Protein AF-A0A834IEB8-F1 (afdb_monomer_lite)

pLDDT: mean 92.0, std 9.27, range [54.16, 98.69]

Radius of gyration: 32.92 Å; chains: 1; bounding box: 78×62×59 Å

Organism: Rhynchophorus ferrugineus (NCBI:txid354439)

Secondary structure (DSSP, 8-state):
--SHHHHHHHHHHHHHHHHHHHHHSPPPPPPPP----SSSS--------EEE-----HHHHHHHHHHHHSPPPPPPPPTT-TTTTSS-HHHHHHHHHHHHHT--HHHHHHHHTTS-EEE----

Sequence (123 aa):
MGLACKLIFPLILVGVGYVYFILTKLPPVPTIPETYWGPGQPKPDDTTIRPFKIDIPDEVINRLKDRLANTLPFQTPLEDAKQHYGINANLLSSIVTYWRTKYDWKKRQTFLNQYPQFKTQIQ

Structure (mmCIF, N/CA/C/O backbone):
data_AF-A0A834IEB8-F1
#
_entry.id   AF-A0A834IEB8-F1
#
loop_
_atom_site.group_PDB
_atom_site.id
_atom_site.type_symbol
_atom_site.label_atom_id
_atom_site.label_alt_id
_atom_site.label_comp_id
_atom_site.label_asym_id
_atom_site.label_entity_id
_atom_site.label_seq_id
_atom_site.pdbx_PDB_ins_code
_atom_site.Cartn_x
_atom_site.Cartn_y
_atom_site.Cartn_z
_atom_site.occupancy
_atom_site.B_iso_or_equiv
_atom_site.auth_seq_id
_atom_site.auth_comp_id
_atom_site.auth_asym_id
_atom_site.auth_atom_id
_atom_site.pdbx_PDB_model_num
ATOM 1 N N . MET A 1 1 ? 63.325 47.186 -27.809 1.00 54.16 1 MET A N 1
ATOM 2 C CA . MET A 1 1 ? 62.195 46.935 -26.882 1.00 54.16 1 MET A CA 1
ATOM 3 C C . MET A 1 1 ? 60.882 46.671 -27.648 1.00 54.16 1 MET A C 1
ATOM 5 O O . MET A 1 1 ? 59.882 47.308 -27.364 1.00 54.16 1 MET A O 1
ATOM 9 N N . GLY A 1 2 ? 60.861 45.780 -28.659 1.00 58.53 2 GLY A N 1
ATOM 10 C CA . GLY A 1 2 ? 59.725 45.732 -29.609 1.00 58.53 2 GLY A CA 1
ATOM 11 C C . GLY A 1 2 ? 59.376 44.384 -30.251 1.00 58.53 2 GLY A C 1
ATOM 12 O O . GLY A 1 2 ? 58.390 44.324 -30.978 1.00 58.53 2 GLY A O 1
ATOM 13 N N . LEU A 1 3 ? 60.135 43.312 -29.988 1.00 58.97 3 LEU A N 1
ATOM 14 C CA . LEU A 1 3 ? 59.877 41.984 -30.570 1.00 58.97 3 LEU A CA 1
ATOM 15 C C . LEU A 1 3 ? 59.264 41.009 -29.549 1.00 58.97 3 LEU A C 1
ATOM 17 O O . LEU A 1 3 ? 58.276 40.352 -29.850 1.00 58.97 3 LEU A O 1
ATOM 21 N N . ALA A 1 4 ? 59.765 41.002 -28.307 1.00 57.91 4 ALA A N 1
ATOM 22 C CA . ALA A 1 4 ? 59.234 40.158 -27.231 1.00 57.91 4 ALA A CA 1
ATOM 23 C C . ALA A 1 4 ? 57.764 40.483 -26.889 1.00 57.91 4 ALA A C 1
ATOM 25 O O . ALA A 1 4 ? 56.940 39.583 -26.783 1.00 57.91 4 ALA A O 1
ATOM 26 N N . CYS A 1 5 ? 57.393 41.768 -26.823 1.00 56.47 5 CYS A N 1
ATOM 27 C CA . CYS A 1 5 ? 56.016 42.189 -26.523 1.00 56.47 5 CYS A CA 1
ATOM 28 C C . CYS A 1 5 ? 55.014 41.803 -27.635 1.00 56.47 5 CYS A C 1
ATOM 30 O O . CYS A 1 5 ? 53.862 41.484 -27.350 1.00 56.47 5 CYS A O 1
ATOM 32 N N . LYS A 1 6 ? 55.467 41.758 -28.901 1.00 59.28 6 LYS A N 1
ATOM 33 C CA . LYS A 1 6 ? 54.644 41.354 -30.058 1.00 59.28 6 LYS A CA 1
ATOM 34 C C . LYS A 1 6 ? 54.370 39.847 -30.109 1.00 59.28 6 LYS A C 1
ATOM 36 O O . LYS A 1 6 ? 53.405 39.447 -30.747 1.00 59.28 6 LYS A O 1
ATOM 41 N N . LEU A 1 7 ? 55.186 39.027 -29.441 1.00 66.75 7 LEU A N 1
ATOM 42 C CA . LEU A 1 7 ? 55.023 37.568 -29.381 1.00 66.75 7 LEU A CA 1
ATOM 43 C C . LEU A 1 7 ? 54.281 37.103 -28.118 1.00 66.75 7 LEU A C 1
ATOM 45 O O . LEU A 1 7 ? 53.572 36.103 -28.160 1.00 66.75 7 LEU A O 1
ATOM 49 N N . ILE A 1 8 ? 54.378 37.849 -27.015 1.00 75.81 8 ILE A N 1
ATOM 50 C CA . ILE A 1 8 ? 53.699 37.517 -25.751 1.00 75.81 8 ILE A CA 1
ATOM 51 C C . ILE A 1 8 ? 52.180 37.717 -25.854 1.00 75.81 8 ILE A C 1
ATOM 53 O O . ILE A 1 8 ? 51.414 36.868 -25.410 1.00 75.81 8 ILE A O 1
ATOM 57 N N . PHE A 1 9 ? 51.727 38.807 -26.478 1.00 80.44 9 PHE A N 1
ATOM 58 C CA . PHE A 1 9 ? 50.299 39.110 -26.612 1.00 80.44 9 PHE A CA 1
ATOM 59 C C . PHE A 1 9 ? 49.485 38.042 -27.381 1.00 80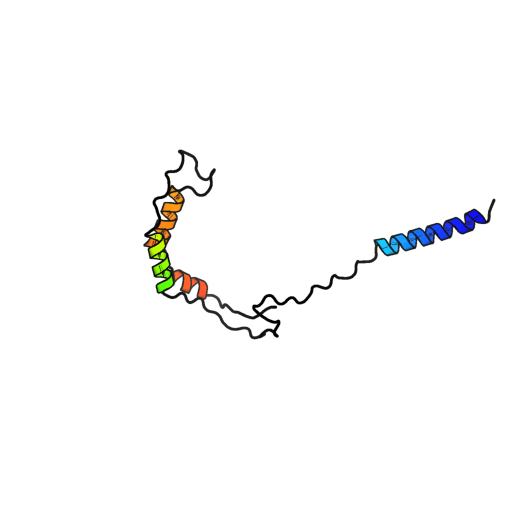.44 9 PHE A C 1
ATOM 61 O O . PHE A 1 9 ? 48.457 37.606 -26.860 1.00 80.44 9 PHE A O 1
ATOM 68 N N . PRO A 1 10 ? 49.913 37.548 -28.564 1.00 83.12 10 PRO A N 1
ATOM 69 C CA . PRO A 1 10 ? 49.191 36.477 -29.252 1.00 83.12 10 PRO A CA 1
ATOM 70 C C . PRO A 1 10 ? 49.228 35.152 -28.479 1.00 83.12 10 PRO A C 1
ATOM 72 O O . PRO A 1 10 ? 48.239 34.429 -28.491 1.00 83.12 10 PRO A O 1
ATOM 75 N N . LEU A 1 11 ? 50.310 34.851 -27.750 1.00 85.56 11 LEU A N 1
ATOM 76 C CA . LEU A 1 11 ? 50.382 33.671 -26.878 1.00 85.56 11 LEU A CA 1
ATOM 77 C C . LEU A 1 11 ? 49.369 33.738 -25.731 1.00 85.56 11 LEU A C 1
ATOM 79 O O . LEU A 1 11 ? 48.703 32.745 -25.448 1.00 85.56 11 LEU A O 1
ATOM 83 N N . ILE A 1 12 ? 49.211 34.911 -25.111 1.00 87.81 12 ILE A N 1
ATOM 84 C CA . ILE A 1 12 ? 48.189 35.133 -24.082 1.00 87.81 12 ILE A CA 1
ATOM 85 C C . ILE A 1 12 ? 46.792 34.986 -24.687 1.00 87.81 12 ILE A C 1
ATOM 87 O O . ILE A 1 12 ? 45.964 34.301 -24.100 1.00 87.81 12 ILE A O 1
ATOM 91 N N . LEU A 1 13 ? 46.526 35.557 -25.865 1.00 90.69 13 LEU A N 1
ATOM 92 C CA . LEU A 1 13 ? 45.223 35.416 -26.527 1.00 90.69 13 LEU A CA 1
ATOM 93 C C . LEU A 1 13 ? 44.899 33.963 -26.891 1.00 90.69 13 LEU A C 1
ATOM 95 O O . LEU A 1 13 ? 43.771 33.526 -26.679 1.00 90.69 13 LEU A O 1
ATOM 99 N N . VAL A 1 14 ? 45.875 33.198 -27.384 1.00 93.50 14 VAL A N 1
ATOM 100 C CA . VAL A 1 14 ? 45.708 31.762 -27.655 1.00 93.50 14 VAL A CA 1
ATOM 101 C C . VAL A 1 14 ? 45.475 30.994 -26.355 1.00 93.50 14 VAL A C 1
ATOM 103 O O . VAL A 1 14 ? 44.577 30.160 -26.303 1.00 93.50 14 VAL A O 1
ATOM 106 N N . GLY A 1 15 ? 46.220 31.303 -25.292 1.00 94.00 15 GLY A N 1
ATOM 107 C CA . GLY A 1 15 ? 46.032 30.698 -23.973 1.00 94.00 15 GLY A CA 1
ATOM 108 C C . GLY A 1 15 ? 44.651 30.993 -23.383 1.00 94.00 15 GLY A C 1
ATOM 109 O O . GLY A 1 15 ? 43.959 30.074 -22.958 1.00 94.00 15 GLY A O 1
ATOM 110 N N . VAL A 1 16 ? 44.208 32.252 -23.422 1.00 94.19 16 VAL A N 1
ATOM 111 C CA . VAL A 1 16 ? 42.873 32.680 -22.975 1.00 94.19 16 VAL A CA 1
ATOM 112 C C . VAL A 1 16 ? 41.785 32.031 -23.826 1.00 94.19 16 VAL A C 1
ATOM 114 O O . VAL A 1 16 ? 40.818 31.521 -23.272 1.00 94.19 16 VAL A O 1
ATOM 117 N N . GLY A 1 17 ? 41.952 31.982 -25.150 1.00 94.62 17 GLY A N 1
ATOM 118 C CA . GLY A 1 17 ? 41.024 31.306 -26.058 1.00 94.62 17 GLY A CA 1
ATOM 119 C C . GLY A 1 17 ? 40.943 29.799 -25.805 1.00 94.62 17 GLY A C 1
ATOM 120 O O . GLY A 1 17 ? 39.854 29.232 -25.802 1.00 94.62 17 GLY A O 1
ATOM 121 N N . TYR A 1 18 ? 42.073 29.153 -25.515 1.00 94.38 18 TYR A N 1
ATOM 122 C CA . TYR A 1 18 ? 42.139 27.734 -25.170 1.00 94.38 18 TYR A CA 1
ATOM 123 C C . TYR A 1 18 ? 41.490 27.436 -23.811 1.00 94.38 18 TYR A C 1
ATOM 125 O O . TYR A 1 18 ? 40.721 26.483 -23.691 1.00 94.38 18 TYR A O 1
ATOM 133 N N . VAL A 1 19 ? 41.731 28.277 -22.801 1.00 93.00 19 VAL A N 1
ATOM 134 C CA . VAL A 1 19 ? 41.076 28.174 -21.488 1.00 93.00 19 VAL A CA 1
ATOM 135 C C . VAL A 1 19 ? 39.574 28.419 -21.618 1.00 93.00 19 VAL A C 1
ATOM 137 O O . VAL A 1 19 ? 38.791 27.633 -21.092 1.00 93.00 19 VAL A O 1
ATOM 140 N N . TYR A 1 20 ? 39.155 29.441 -22.369 1.00 93.69 20 TYR A N 1
ATOM 141 C CA . TYR A 1 20 ? 37.745 29.705 -22.660 1.00 93.69 20 TYR A CA 1
ATOM 142 C C . TYR A 1 20 ? 37.089 28.511 -23.361 1.00 93.69 20 TYR A C 1
ATOM 144 O O . TYR A 1 20 ? 36.007 28.082 -22.970 1.00 93.69 20 TYR A O 1
ATOM 152 N N . PHE A 1 21 ? 37.769 27.911 -24.339 1.00 91.69 21 PHE A N 1
ATOM 153 C CA . PHE A 1 21 ? 37.305 26.712 -25.029 1.00 91.69 21 PHE A CA 1
ATOM 154 C C . PHE A 1 21 ? 37.161 25.511 -24.085 1.00 91.69 21 PHE A C 1
ATOM 156 O O . PHE A 1 21 ? 36.171 24.800 -24.176 1.00 91.69 21 PHE A O 1
ATOM 163 N N . ILE A 1 22 ? 38.085 25.287 -23.146 1.00 90.38 22 ILE A N 1
ATOM 164 C CA . ILE A 1 22 ? 37.953 24.207 -22.151 1.00 90.38 22 ILE A CA 1
ATOM 165 C C . ILE A 1 22 ? 36.819 24.485 -21.159 1.00 90.38 22 ILE A C 1
ATOM 167 O O . ILE A 1 22 ? 36.040 23.581 -20.877 1.00 90.38 22 ILE A O 1
ATOM 171 N N . LEU A 1 23 ? 36.704 25.717 -20.652 1.00 90.69 23 LEU A N 1
ATOM 172 C CA . LEU A 1 23 ? 35.683 26.090 -19.666 1.00 90.69 23 LEU A CA 1
ATOM 173 C C . LEU A 1 23 ? 34.263 26.105 -20.249 1.00 90.69 23 LEU A C 1
ATOM 175 O O . LEU A 1 23 ? 33.302 25.937 -19.504 1.00 90.69 23 LEU A O 1
ATOM 179 N N . THR A 1 24 ? 34.125 26.307 -21.562 1.00 90.56 24 THR A N 1
ATOM 180 C CA . THR A 1 24 ? 32.826 26.326 -22.261 1.00 90.56 24 THR A CA 1
ATOM 181 C C . THR A 1 24 ? 32.503 25.027 -22.997 1.00 90.56 24 THR A C 1
ATOM 183 O O . THR A 1 24 ? 31.375 24.860 -23.465 1.00 90.56 24 THR A O 1
ATOM 186 N N . LYS A 1 25 ? 33.444 24.076 -23.083 1.00 92.25 25 LYS A N 1
ATOM 187 C CA . LYS A 1 25 ? 33.145 22.725 -23.565 1.00 92.25 25 LYS A CA 1
ATOM 188 C C . LYS A 1 25 ? 32.158 22.062 -22.619 1.00 92.25 25 LYS A C 1
ATOM 190 O O . LYS A 1 25 ? 32.445 21.873 -21.439 1.00 92.25 25 LYS A O 1
ATOM 195 N N . LEU A 1 26 ? 31.018 21.654 -23.168 1.00 85.88 26 LEU A N 1
ATOM 196 C CA . LEU A 1 26 ? 30.100 20.778 -22.456 1.00 85.88 26 LEU A CA 1
ATOM 197 C C . LEU A 1 26 ? 30.862 19.508 -22.041 1.00 85.88 26 LEU A C 1
ATOM 199 O O . LEU A 1 26 ? 31.560 18.927 -22.883 1.00 85.88 26 LEU A O 1
ATOM 203 N N . PRO A 1 27 ? 30.766 19.080 -20.770 1.00 85.75 27 PRO A N 1
ATOM 204 C CA . PRO A 1 27 ? 31.320 17.800 -20.365 1.00 85.75 27 PRO A CA 1
ATOM 205 C C . PRO A 1 27 ? 30.686 16.685 -21.210 1.00 85.75 27 PRO A C 1
ATOM 207 O O . PRO A 1 27 ? 29.547 16.835 -21.670 1.00 85.75 27 PRO A O 1
ATOM 210 N N . PRO A 1 28 ? 31.396 15.566 -21.434 1.00 87.38 28 PRO A N 1
ATOM 211 C CA . PRO A 1 28 ? 30.787 14.422 -22.092 1.00 87.38 28 PRO A CA 1
ATOM 212 C C . PRO A 1 28 ? 29.552 13.985 -21.299 1.00 87.38 28 PRO A C 1
ATOM 214 O O . PRO A 1 28 ? 29.549 14.016 -20.066 1.00 87.38 28 PRO A O 1
ATOM 217 N N . VAL A 1 29 ? 28.502 13.582 -22.014 1.00 89.75 29 VAL A N 1
ATOM 218 C CA . VAL A 1 29 ? 27.297 13.036 -21.385 1.00 89.75 29 VAL A CA 1
ATOM 219 C C . VAL A 1 29 ? 27.708 11.806 -20.567 1.00 89.75 29 VAL A C 1
ATOM 221 O O . VAL A 1 29 ? 28.379 10.927 -21.116 1.00 89.75 29 VAL A O 1
ATOM 224 N N . PRO A 1 30 ? 27.358 11.726 -19.270 1.00 88.81 30 PRO A N 1
ATOM 225 C CA . PRO A 1 30 ? 27.679 10.552 -18.475 1.00 88.81 30 PRO A CA 1
ATOM 226 C C . PRO A 1 30 ? 26.969 9.329 -19.059 1.00 88.81 30 PRO A C 1
ATOM 228 O O . PRO A 1 30 ? 25.780 9.376 -19.374 1.00 88.81 30 PRO A O 1
ATOM 231 N N . THR A 1 31 ? 27.689 8.217 -19.187 1.00 87.38 31 THR A N 1
ATOM 232 C CA . THR A 1 31 ? 27.078 6.932 -19.528 1.00 87.38 31 THR A CA 1
ATOM 233 C C . THR A 1 31 ? 26.370 6.390 -18.295 1.00 87.38 31 THR A C 1
ATOM 235 O O . THR A 1 31 ? 27.021 6.104 -17.288 1.00 87.38 31 THR A O 1
ATOM 238 N N . ILE A 1 32 ? 25.051 6.241 -18.367 1.00 85.06 32 ILE A N 1
ATOM 239 C CA . ILE A 1 32 ? 24.281 5.556 -17.329 1.00 85.06 32 ILE A CA 1
ATOM 240 C C . ILE A 1 32 ? 24.319 4.063 -17.673 1.00 85.06 32 ILE A C 1
ATOM 242 O O . ILE A 1 32 ? 23.862 3.698 -18.757 1.00 85.06 32 ILE A O 1
ATOM 246 N N . PRO A 1 33 ? 24.910 3.199 -16.829 1.00 84.50 33 PRO A N 1
ATOM 247 C CA . PRO A 1 33 ? 24.940 1.772 -17.110 1.00 84.50 33 PRO A CA 1
ATOM 248 C C . PRO A 1 33 ? 23.520 1.202 -17.050 1.00 84.50 33 PRO A C 1
ATOM 250 O O . PRO A 1 33 ? 22.806 1.426 -16.069 1.00 84.50 33 PRO A O 1
ATOM 253 N N . GLU A 1 34 ? 23.136 0.427 -18.067 1.00 84.62 34 GLU A N 1
ATOM 254 C CA . GLU A 1 34 ? 21.933 -0.411 -18.016 1.00 84.62 34 GLU A CA 1
ATOM 255 C C . GLU A 1 34 ? 22.141 -1.473 -16.933 1.00 84.62 34 GLU A C 1
ATOM 257 O O . GLU A 1 34 ? 22.851 -2.463 -17.117 1.00 84.62 34 GLU A O 1
ATOM 262 N N . THR A 1 35 ? 21.608 -1.185 -15.749 1.00 87.94 35 THR A N 1
ATOM 263 C CA . THR A 1 35 ? 21.843 -1.962 -14.533 1.00 87.94 35 THR A CA 1
ATOM 264 C C . THR A 1 35 ? 20.676 -2.906 -14.321 1.00 87.94 35 THR A C 1
ATOM 266 O O . THR A 1 35 ? 19.539 -2.457 -14.290 1.00 87.94 35 THR A O 1
ATOM 269 N N . TYR A 1 36 ? 20.965 -4.193 -14.140 1.00 90.56 36 TYR A N 1
ATOM 270 C CA . TYR A 1 36 ? 19.963 -5.201 -13.811 1.00 90.56 36 TYR A CA 1
ATOM 271 C C . TYR A 1 36 ? 19.645 -5.171 -12.312 1.00 90.56 36 TYR A C 1
ATOM 273 O O . TYR A 1 36 ? 20.538 -5.395 -11.490 1.00 90.56 36 TYR A O 1
ATOM 281 N N . TRP A 1 37 ? 18.385 -4.922 -11.956 1.00 92.00 37 TRP A N 1
ATOM 282 C CA . TRP A 1 37 ? 17.915 -4.867 -10.563 1.00 92.00 37 TRP A CA 1
ATOM 283 C C . TRP A 1 37 ? 17.120 -6.106 -10.142 1.00 92.00 37 TRP A C 1
ATOM 285 O O . TRP A 1 37 ? 16.718 -6.235 -8.982 1.00 92.00 37 TRP A O 1
ATOM 295 N N . GLY A 1 38 ? 16.879 -7.022 -11.079 1.00 90.25 38 GLY A N 1
ATOM 296 C CA . GLY A 1 38 ? 16.197 -8.279 -10.817 1.00 90.25 38 GLY A CA 1
ATOM 297 C C . GLY A 1 38 ? 17.043 -9.292 -10.028 1.00 90.25 38 GLY A C 1
ATOM 298 O O . GLY A 1 38 ? 18.255 -9.147 -9.864 1.00 90.25 38 GLY A O 1
ATOM 299 N N . PRO A 1 39 ? 16.414 -10.361 -9.517 1.00 90.62 39 PRO A N 1
ATOM 300 C CA . PRO A 1 39 ? 17.130 -11.429 -8.834 1.00 90.62 39 PRO A CA 1
ATOM 301 C C . PRO A 1 39 ? 17.923 -12.299 -9.820 1.00 90.62 39 PRO A C 1
ATOM 303 O O . PRO A 1 39 ? 17.392 -12.749 -10.836 1.00 90.62 39 PRO A O 1
ATOM 306 N N . GLY A 1 40 ? 19.158 -12.645 -9.454 1.00 88.94 40 GLY A N 1
ATOM 307 C CA . GLY A 1 40 ? 19.993 -13.586 -10.204 1.00 88.94 40 GLY A CA 1
ATOM 308 C C . GLY A 1 40 ? 20.856 -12.918 -11.273 1.00 88.94 40 GLY A C 1
ATOM 309 O O . GLY A 1 40 ? 21.279 -11.777 -11.117 1.00 88.94 40 GLY A O 1
ATOM 310 N N . GLN A 1 41 ? 21.180 -13.670 -12.326 1.00 90.62 41 GLN A N 1
ATOM 311 C CA . GLN A 1 41 ? 21.992 -13.163 -13.432 1.00 90.62 41 GLN A CA 1
ATOM 312 C C . GLN A 1 41 ? 21.152 -12.281 -14.366 1.00 90.62 41 GLN A C 1
ATOM 314 O O . GLN A 1 41 ? 19.975 -12.600 -14.576 1.00 90.62 41 GLN A O 1
ATOM 319 N N . PRO A 1 42 ? 21.746 -11.231 -14.966 1.00 90.44 42 PRO A N 1
ATOM 320 C CA . PRO A 1 42 ? 21.061 -10.393 -15.937 1.00 90.44 42 PRO A CA 1
ATOM 321 C C . PRO A 1 42 ? 20.452 -11.228 -17.058 1.00 90.44 42 PRO A C 1
ATOM 323 O O . PRO A 1 42 ? 21.114 -12.074 -17.664 1.00 90.44 42 PRO A O 1
ATOM 326 N N . LYS A 1 43 ? 19.176 -10.978 -17.332 1.00 89.88 43 LYS A N 1
ATOM 327 C CA . LYS A 1 43 ? 18.427 -11.606 -18.418 1.00 89.88 43 LYS A CA 1
ATOM 328 C C . LYS A 1 43 ? 17.639 -10.535 -19.167 1.00 89.88 43 LYS A C 1
ATOM 330 O O . LYS A 1 43 ? 17.305 -9.525 -18.554 1.00 89.88 43 LYS A O 1
ATOM 335 N N . PRO A 1 44 ? 17.325 -10.746 -20.454 1.00 89.25 44 PRO A N 1
ATOM 336 C CA . PRO A 1 44 ? 16.464 -9.829 -21.185 1.00 89.25 44 PRO A CA 1
ATOM 337 C C . PRO A 1 44 ? 15.096 -9.698 -20.513 1.00 89.25 44 PRO A C 1
ATOM 339 O O . PRO A 1 44 ? 14.518 -10.702 -20.081 1.00 89.25 44 PRO A O 1
ATOM 342 N N . ASP A 1 45 ? 14.586 -8.471 -20.470 1.00 90.62 45 ASP A N 1
ATOM 343 C CA . ASP A 1 45 ? 13.236 -8.185 -20.002 1.00 90.62 45 ASP A CA 1
ATOM 344 C C . ASP A 1 45 ? 12.179 -8.800 -20.918 1.00 90.62 45 ASP A C 1
ATOM 346 O O . ASP A 1 45 ? 12.265 -8.754 -22.148 1.00 90.62 45 ASP A O 1
ATOM 350 N N . ASP A 1 46 ? 11.114 -9.303 -20.303 1.00 93.12 46 ASP A N 1
ATOM 351 C CA . ASP A 1 46 ? 9.846 -9.510 -20.984 1.00 93.12 46 ASP A CA 1
ATOM 352 C C . ASP A 1 46 ? 9.130 -8.160 -21.140 1.00 93.12 46 ASP A C 1
ATOM 354 O O . ASP A 1 46 ? 8.567 -7.614 -20.186 1.00 93.12 46 ASP A O 1
ATOM 358 N N . THR A 1 47 ? 9.143 -7.642 -22.368 1.00 95.19 47 THR A N 1
ATOM 359 C CA . THR A 1 47 ? 8.595 -6.328 -22.736 1.00 95.19 47 THR A CA 1
ATOM 360 C C . THR A 1 47 ? 7.069 -6.306 -22.868 1.00 95.19 47 THR A C 1
ATOM 362 O O . THR A 1 47 ? 6.490 -5.281 -23.239 1.00 95.19 47 THR A O 1
ATOM 365 N N . THR A 1 48 ? 6.380 -7.418 -22.586 1.00 97.75 48 THR A N 1
ATOM 366 C CA . THR A 1 48 ? 4.918 -7.468 -22.667 1.00 97.75 48 THR A CA 1
ATOM 367 C C . THR A 1 48 ? 4.248 -6.674 -21.542 1.00 97.75 48 THR A C 1
ATOM 369 O O . THR A 1 48 ? 4.543 -6.830 -20.355 1.00 97.75 48 THR A O 1
ATOM 372 N N . ILE A 1 49 ? 3.253 -5.863 -21.911 1.00 98.25 49 ILE A N 1
ATOM 373 C CA . ILE A 1 49 ? 2.416 -5.122 -20.962 1.00 98.25 49 ILE A CA 1
ATOM 374 C C . ILE A 1 49 ? 1.209 -5.986 -20.601 1.00 98.25 49 ILE A C 1
ATOM 376 O O . ILE A 1 49 ? 0.327 -6.227 -21.426 1.00 98.25 49 ILE A O 1
ATOM 380 N N . ARG A 1 50 ? 1.153 -6.455 -19.353 1.00 98.19 50 ARG A N 1
ATOM 381 C CA . ARG A 1 50 ? 0.119 -7.386 -18.886 1.00 98.19 50 ARG A CA 1
ATOM 382 C C . ARG A 1 50 ? -0.914 -6.679 -18.011 1.00 98.19 50 ARG A C 1
ATOM 384 O O . ARG A 1 50 ? -0.512 -5.953 -17.097 1.00 98.19 50 ARG A O 1
ATOM 391 N N . PRO A 1 51 ? -2.225 -6.904 -18.223 1.00 98.38 51 PRO A N 1
ATOM 392 C CA . PRO A 1 51 ? -3.255 -6.422 -17.311 1.00 98.38 51 PRO A CA 1
ATOM 393 C C . PRO A 1 51 ? -3.013 -6.907 -15.880 1.00 98.38 51 PRO A C 1
ATOM 395 O O . PRO A 1 51 ? -2.576 -8.033 -15.646 1.00 98.38 51 PRO A O 1
ATOM 398 N N . PHE A 1 52 ? -3.335 -6.056 -14.915 1.00 98.44 52 PHE A N 1
ATOM 399 C CA . PHE A 1 52 ? -3.242 -6.347 -13.495 1.00 98.44 52 PHE A CA 1
ATOM 400 C C . PHE A 1 52 ? -4.553 -5.981 -12.801 1.00 98.44 52 PHE A C 1
ATOM 402 O O . PHE A 1 52 ? -5.196 -4.979 -13.115 1.00 98.44 52 PHE A O 1
ATOM 409 N N . LYS A 1 53 ? -4.954 -6.808 -11.839 1.00 98.31 53 LYS A N 1
ATOM 410 C CA . LYS A 1 53 ? -6.059 -6.533 -10.924 1.00 98.31 53 LYS A CA 1
ATOM 411 C C . LYS A 1 53 ? -5.575 -6.804 -9.511 1.00 98.31 53 LYS A C 1
ATOM 413 O O . LYS A 1 53 ? -4.890 -7.793 -9.261 1.00 98.31 53 LYS A O 1
ATOM 418 N N . ILE A 1 54 ? -5.929 -5.910 -8.596 1.00 98.38 54 ILE A N 1
ATOM 419 C CA . ILE A 1 54 ? -5.681 -6.098 -7.172 1.00 98.38 54 ILE A CA 1
ATOM 420 C C . ILE A 1 54 ? -6.642 -7.178 -6.694 1.00 98.38 54 ILE A C 1
ATOM 422 O O . ILE A 1 54 ? -7.856 -6.975 -6.731 1.00 98.38 54 ILE A O 1
ATOM 426 N N . ASP A 1 55 ? -6.107 -8.298 -6.233 1.00 97.44 55 ASP A N 1
ATOM 427 C CA . ASP A 1 55 ? -6.900 -9.361 -5.635 1.00 97.44 55 ASP A CA 1
ATOM 428 C C . ASP A 1 55 ? -6.298 -9.774 -4.296 1.00 97.44 55 ASP A C 1
ATOM 430 O O . ASP A 1 55 ? -5.200 -10.327 -4.238 1.00 97.44 55 ASP A O 1
ATOM 434 N N . ILE A 1 56 ? -6.980 -9.406 -3.210 1.00 97.62 56 ILE A N 1
ATOM 435 C CA . ILE A 1 56 ? -6.528 -9.663 -1.846 1.00 97.62 56 ILE A CA 1
ATOM 436 C C . ILE A 1 56 ? -7.358 -10.814 -1.263 1.00 97.62 56 ILE A C 1
ATOM 438 O O . ILE A 1 56 ? -8.571 -10.640 -1.058 1.00 97.62 56 ILE A O 1
ATOM 442 N N . PRO A 1 57 ? -6.723 -11.960 -0.943 1.00 97.56 57 PRO A N 1
ATOM 443 C CA . PRO A 1 57 ? -7.396 -13.084 -0.305 1.00 97.56 57 PRO A CA 1
ATOM 444 C C . PRO A 1 57 ? -8.024 -12.696 1.035 1.00 97.56 57 PRO A C 1
ATOM 446 O O . PRO A 1 57 ? -7.458 -11.903 1.795 1.00 97.56 57 PRO A O 1
ATOM 449 N N . ASP A 1 58 ? -9.164 -13.307 1.360 1.00 96.75 58 ASP A N 1
ATOM 450 C CA . ASP A 1 58 ? -9.882 -13.047 2.617 1.00 96.75 58 ASP A CA 1
ATOM 451 C C . ASP A 1 58 ? -9.020 -13.347 3.844 1.00 96.75 58 ASP A C 1
ATOM 453 O O . ASP A 1 58 ? -9.071 -12.616 4.830 1.00 96.75 58 ASP A O 1
ATOM 457 N N . GLU A 1 59 ? -8.151 -14.355 3.752 1.00 98.06 59 GLU A N 1
ATOM 458 C CA . GLU A 1 59 ? -7.193 -14.705 4.800 1.00 98.06 59 GLU A CA 1
ATOM 459 C C . GLU A 1 59 ? -6.281 -13.526 5.178 1.00 98.06 59 GLU A C 1
ATOM 461 O O . GLU A 1 59 ? -6.025 -13.292 6.358 1.00 98.06 59 GLU A O 1
ATOM 466 N N . VAL A 1 60 ? -5.831 -12.728 4.204 1.00 98.00 60 VAL A N 1
ATOM 467 C CA . VAL A 1 60 ? -4.973 -11.562 4.468 1.00 98.00 60 VAL A CA 1
ATOM 468 C C . VAL A 1 60 ? -5.742 -10.493 5.245 1.00 98.00 60 VAL A C 1
ATOM 470 O O . VAL A 1 60 ? -5.198 -9.901 6.180 1.00 98.00 60 VAL A O 1
ATOM 473 N N . ILE A 1 61 ? -7.010 -10.263 4.890 1.00 97.12 61 ILE A N 1
ATOM 474 C CA . ILE A 1 61 ? -7.880 -9.291 5.568 1.00 97.12 61 ILE A CA 1
ATOM 475 C C . ILE A 1 61 ? -8.231 -9.778 6.978 1.00 97.12 61 ILE A C 1
ATOM 477 O O . ILE A 1 61 ? -8.196 -8.988 7.921 1.00 97.12 61 ILE A O 1
ATOM 481 N N . ASN A 1 62 ? -8.525 -11.067 7.143 1.00 96.81 62 ASN A N 1
ATOM 482 C CA . ASN A 1 62 ? -8.814 -11.662 8.446 1.00 96.81 62 ASN A CA 1
ATOM 483 C C . ASN A 1 62 ? -7.589 -11.579 9.358 1.00 96.81 62 ASN A C 1
ATOM 485 O O . ASN A 1 62 ? -7.679 -11.016 10.445 1.00 96.81 62 ASN A O 1
ATOM 489 N N . ARG A 1 63 ? -6.408 -11.964 8.860 1.00 97.62 63 ARG A N 1
ATOM 490 C CA . ARG A 1 63 ? -5.147 -11.832 9.600 1.00 97.62 63 ARG A CA 1
ATOM 491 C C . ARG A 1 63 ? -4.852 -10.385 9.999 1.00 97.62 63 ARG A C 1
ATOM 493 O O . ARG A 1 63 ? -4.321 -10.141 11.081 1.00 97.62 63 ARG A O 1
ATOM 500 N N . LEU A 1 64 ? -5.181 -9.408 9.150 1.00 97.00 64 LEU A N 1
ATOM 501 C CA . LEU A 1 64 ? -5.074 -7.991 9.506 1.00 97.00 64 LEU A CA 1
ATOM 502 C C . LEU A 1 64 ? -6.020 -7.632 10.661 1.00 97.00 64 LEU A C 1
ATOM 504 O O . LEU A 1 64 ? -5.580 -7.018 11.633 1.00 97.00 64 LEU A O 1
ATOM 508 N N . LYS A 1 65 ? -7.297 -8.021 10.575 1.00 96.62 65 LYS A N 1
ATOM 509 C CA . LYS A 1 65 ? -8.289 -7.767 11.630 1.00 96.62 65 LYS A CA 1
ATOM 510 C C . LYS A 1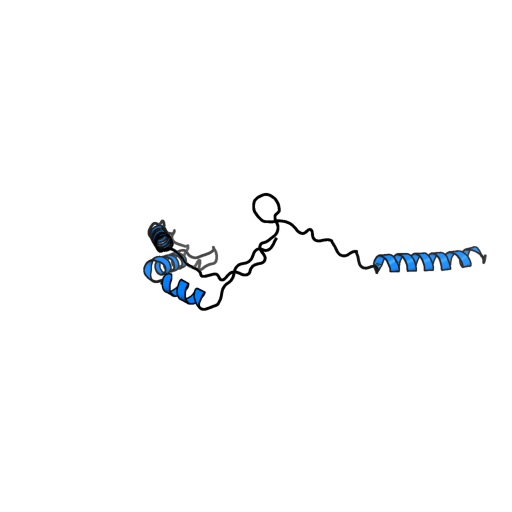 65 ? -7.886 -8.407 12.954 1.00 96.62 65 LYS A C 1
ATOM 512 O O . LYS A 1 65 ? -7.977 -7.737 13.978 1.00 96.62 65 LYS A O 1
ATOM 517 N N . ASP A 1 66 ? -7.369 -9.631 12.925 1.00 97.19 66 ASP A N 1
ATOM 518 C CA . ASP A 1 66 ? -6.898 -10.339 14.116 1.00 97.19 66 ASP A CA 1
ATOM 519 C C . ASP A 1 66 ? -5.706 -9.626 14.755 1.00 97.19 66 ASP A C 1
ATOM 521 O O . ASP A 1 66 ? -5.668 -9.427 15.968 1.00 97.19 66 ASP A O 1
ATOM 525 N N . ARG A 1 67 ? -4.745 -9.155 13.952 1.00 97.25 67 ARG A N 1
ATOM 526 C CA . ARG A 1 67 ? -3.609 -8.375 14.469 1.00 97.25 67 ARG A CA 1
ATOM 527 C C . ARG A 1 67 ? -4.051 -7.053 15.093 1.00 97.25 67 ARG A C 1
ATOM 529 O O . ARG A 1 67 ? -3.533 -6.689 16.141 1.00 97.25 67 ARG A O 1
ATOM 536 N N . LEU A 1 68 ? -5.013 -6.360 14.482 1.00 96.88 68 LEU A N 1
ATOM 537 C CA . LEU A 1 68 ? -5.604 -5.136 15.040 1.00 96.88 68 LEU A CA 1
ATOM 538 C C . LEU A 1 68 ? -6.480 -5.416 16.27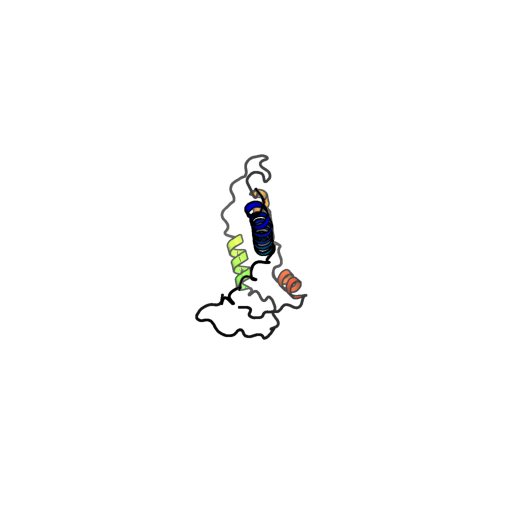1 1.00 96.88 68 LEU A C 1
ATOM 540 O O . LEU A 1 68 ? -6.704 -4.526 17.083 1.00 96.88 68 LEU A O 1
ATOM 544 N N . ALA A 1 69 ? -7.024 -6.626 16.407 1.00 95.75 69 ALA A N 1
ATOM 545 C CA . ALA A 1 69 ? -7.786 -7.024 17.584 1.00 95.75 69 ALA A CA 1
ATOM 546 C C . ALA A 1 69 ? -6.883 -7.314 18.786 1.00 95.75 69 ALA A C 1
ATOM 548 O O . ALA A 1 69 ? -7.257 -6.986 19.908 1.00 95.75 69 ALA A O 1
ATOM 549 N N . ASN A 1 70 ? -5.698 -7.865 18.526 1.00 96.00 70 ASN A N 1
ATOM 550 C CA . ASN A 1 70 ? -4.726 -8.284 19.532 1.00 96.00 70 ASN A CA 1
ATOM 551 C C . ASN A 1 70 ? -3.617 -7.245 19.790 1.00 96.00 70 ASN A C 1
ATOM 553 O O . ASN A 1 70 ? -2.558 -7.584 20.317 1.00 96.00 70 ASN A O 1
ATOM 557 N N . THR A 1 71 ? -3.816 -5.980 19.410 1.00 92.38 71 THR A N 1
ATOM 558 C CA . THR A 1 71 ? -2.887 -4.901 19.779 1.00 92.38 71 THR A CA 1
ATOM 559 C C . THR A 1 71 ? -2.890 -4.661 21.285 1.00 92.38 71 THR A C 1
ATOM 561 O O . THR A 1 71 ? -3.955 -4.591 21.901 1.00 92.38 71 THR A O 1
ATOM 564 N N . LEU A 1 72 ? -1.699 -4.470 21.862 1.00 91.88 72 LEU A N 1
ATOM 565 C CA . LEU A 1 72 ? -1.551 -4.038 23.251 1.00 91.88 72 LEU A CA 1
ATOM 566 C C . LEU A 1 72 ? -2.214 -2.665 23.469 1.00 91.88 72 LEU A C 1
ATOM 568 O O . LEU A 1 72 ? -2.224 -1.845 22.545 1.00 91.88 72 LEU A O 1
ATOM 572 N N . PRO A 1 73 ? -2.733 -2.387 24.678 1.00 90.94 73 PRO A N 1
ATOM 573 C CA . PRO A 1 73 ? -3.229 -1.062 25.024 1.00 90.94 73 PRO A CA 1
ATOM 574 C C . PRO A 1 73 ? -2.167 0.018 24.788 1.00 90.94 73 PRO A C 1
ATOM 576 O O . PRO A 1 73 ? -1.005 -0.144 25.162 1.00 90.94 73 PRO A O 1
ATOM 579 N N . PHE A 1 74 ? -2.569 1.129 24.171 1.00 93.56 74 PHE A N 1
ATOM 580 C CA . PHE A 1 74 ? -1.691 2.284 24.000 1.00 93.56 74 PHE A CA 1
ATOM 581 C C . PHE A 1 74 ? -1.531 3.035 25.324 1.00 93.56 74 PHE A C 1
ATOM 583 O O . PHE A 1 74 ? -2.484 3.150 26.093 1.00 93.56 74 PHE A O 1
ATOM 590 N N . GLN A 1 75 ? -0.339 3.583 25.563 1.00 94.06 75 GLN A N 1
ATOM 591 C CA . GLN A 1 75 ? -0.081 4.402 26.744 1.00 94.06 75 GLN A CA 1
ATOM 592 C C . GLN A 1 75 ? -0.867 5.714 26.680 1.00 94.06 75 GLN A C 1
ATOM 594 O O . GLN A 1 75 ? -0.936 6.356 25.629 1.00 94.06 75 GLN A O 1
ATOM 599 N N . THR A 1 76 ? -1.422 6.129 27.819 1.00 95.00 76 THR A N 1
ATOM 600 C CA . THR A 1 76 ? -2.122 7.411 27.944 1.00 95.00 76 THR A CA 1
ATOM 601 C C . THR A 1 76 ? -1.187 8.564 27.561 1.00 95.00 76 THR A C 1
ATOM 603 O O . THR A 1 76 ? -0.071 8.634 28.086 1.00 95.00 76 THR A O 1
ATOM 606 N N . PRO A 1 77 ? -1.601 9.462 26.648 1.00 96.25 77 PRO A N 1
ATOM 607 C CA . PRO A 1 77 ? -0.780 10.598 26.255 1.00 96.25 77 PRO A CA 1
ATOM 608 C C . PRO A 1 77 ? -0.716 11.639 27.379 1.00 96.25 77 PRO A C 1
ATOM 610 O O . PRO A 1 77 ? -1.597 11.696 28.236 1.00 96.25 77 PRO A O 1
ATOM 613 N N . LEU A 1 78 ? 0.310 12.492 27.341 1.00 96.69 78 LEU A N 1
ATOM 614 C CA . LEU A 1 78 ? 0.380 13.678 28.194 1.00 96.69 78 LEU A CA 1
ATOM 615 C C . LEU A 1 78 ? -0.821 14.602 27.925 1.00 96.69 78 LEU A C 1
ATOM 617 O O . LEU A 1 78 ? -1.299 14.702 26.787 1.00 96.69 78 LEU A O 1
ATOM 621 N N . GLU A 1 79 ? -1.283 15.283 28.971 1.00 95.62 79 GLU A N 1
ATOM 622 C CA . GLU A 1 79 ? -2.351 16.279 28.874 1.00 95.62 79 GLU A CA 1
ATOM 623 C C . GLU A 1 79 ? -1.960 17.387 27.885 1.00 95.62 79 GLU A C 1
ATOM 625 O O . GLU A 1 79 ? -0.799 17.790 27.814 1.00 95.62 79 GLU A O 1
ATOM 630 N N . ASP A 1 80 ? -2.915 17.805 27.050 1.00 94.31 80 ASP A N 1
ATOM 631 C CA . ASP A 1 80 ? -2.755 18.833 26.011 1.00 94.31 80 ASP A CA 1
ATOM 632 C C . ASP A 1 80 ? -1.587 18.653 25.023 1.00 94.31 80 ASP A C 1
ATOM 634 O O . ASP A 1 80 ? -1.292 19.544 24.222 1.00 94.31 80 ASP A O 1
ATOM 638 N N . ALA A 1 81 ? -0.971 17.468 24.970 1.00 95.06 81 ALA A N 1
ATOM 639 C CA . ALA A 1 81 ? 0.175 17.203 24.099 1.00 95.06 81 ALA A CA 1
ATOM 640 C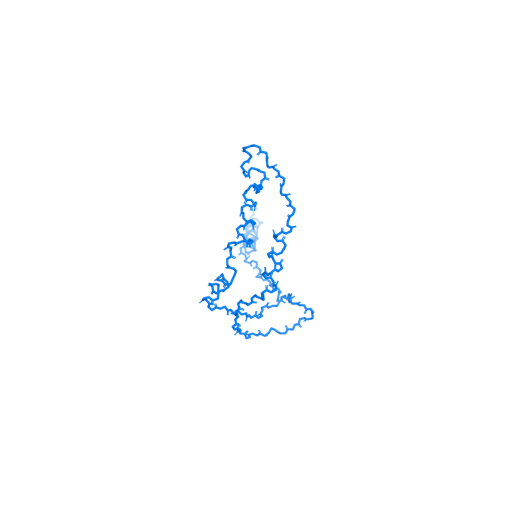 C . ALA A 1 81 ? -0.150 17.271 22.604 1.00 95.06 81 ALA A C 1
ATOM 642 O O . ALA A 1 81 ? 0.765 17.356 21.777 1.00 95.06 81 ALA A O 1
ATOM 643 N N . LYS A 1 82 ? -1.443 17.213 22.247 1.00 92.56 82 LYS A N 1
ATOM 644 C CA . LYS A 1 82 ? -1.929 17.183 20.864 1.00 92.56 82 LYS A CA 1
ATOM 645 C C . LYS A 1 82 ? -1.088 16.182 20.061 1.00 92.56 82 LYS A C 1
ATOM 647 O O . LYS A 1 82 ? -1.064 14.999 20.401 1.00 92.56 82 LYS A O 1
ATOM 652 N N . GLN A 1 83 ? -0.377 16.655 19.038 1.00 95.81 83 GLN A N 1
ATOM 653 C CA . GLN A 1 83 ? 0.480 15.861 18.160 1.00 95.81 83 GLN A CA 1
ATOM 654 C C . GLN A 1 83 ? 1.950 16.319 18.225 1.00 95.81 83 GLN A C 1
ATOM 656 O O . GLN A 1 83 ? 2.744 15.995 17.346 1.00 95.81 83 GLN A O 1
ATOM 661 N N . HIS A 1 84 ? 2.336 17.072 19.262 1.00 96.88 84 HIS A N 1
ATOM 662 C CA . HIS A 1 84 ? 3.686 17.635 19.396 1.00 96.88 84 HIS A CA 1
ATOM 663 C C . HIS A 1 84 ? 4.779 16.575 19.617 1.00 96.88 84 HIS A C 1
ATOM 665 O O . HIS A 1 84 ? 5.947 16.842 19.358 1.00 96.88 84 HIS A O 1
ATOM 671 N N . TYR A 1 85 ? 4.396 15.364 20.033 1.00 95.38 85 TYR A N 1
ATOM 672 C CA . TYR A 1 85 ? 5.298 14.236 20.307 1.00 95.38 85 TYR A CA 1
ATOM 673 C C . TYR A 1 85 ? 5.051 13.040 19.371 1.00 95.38 85 TYR A C 1
ATOM 675 O O . TYR A 1 85 ? 5.372 11.901 19.700 1.00 95.38 85 TYR A O 1
ATOM 683 N N . GLY A 1 86 ? 4.455 13.292 18.202 1.00 95.38 86 GLY A N 1
ATOM 684 C CA . GLY A 1 86 ? 4.044 12.259 17.252 1.00 95.38 86 GLY A CA 1
ATOM 685 C C . GLY A 1 86 ? 2.546 11.961 17.313 1.00 95.38 86 GLY A C 1
ATOM 686 O O . GLY A 1 86 ? 1.752 12.764 17.811 1.00 95.38 86 GLY A O 1
ATOM 687 N N . ILE A 1 87 ? 2.136 10.817 16.752 1.00 95.81 87 ILE A N 1
ATOM 688 C CA . ILE A 1 87 ? 0.717 10.458 16.701 1.00 95.81 87 ILE A CA 1
ATOM 689 C C . ILE A 1 87 ? 0.167 10.265 18.117 1.00 95.81 87 ILE A C 1
ATOM 691 O O . ILE A 1 87 ? 0.647 9.443 18.893 1.00 95.81 87 ILE A O 1
ATOM 695 N N . ASN A 1 88 ? -0.867 11.034 18.447 1.00 96.56 88 ASN A N 1
ATOM 696 C CA . ASN A 1 88 ? -1.527 10.930 19.737 1.00 96.56 88 ASN A CA 1
ATOM 697 C C . ASN A 1 88 ? -2.180 9.545 19.898 1.00 96.56 88 ASN A C 1
ATOM 699 O O . ASN A 1 88 ? -2.900 9.092 19.003 1.00 96.56 88 ASN A O 1
ATOM 703 N N . ALA A 1 89 ? -1.982 8.898 21.048 1.00 96.31 89 ALA A N 1
ATOM 704 C CA . ALA A 1 89 ? -2.519 7.564 21.319 1.00 96.31 89 ALA A CA 1
ATOM 705 C C . ALA A 1 89 ? -4.056 7.495 21.221 1.00 96.31 89 ALA A C 1
ATOM 707 O O . ALA A 1 89 ? -4.595 6.498 20.735 1.00 96.31 89 ALA A O 1
ATOM 708 N N . ASN A 1 90 ? -4.770 8.569 21.578 1.00 95.00 90 ASN A N 1
ATOM 709 C CA . ASN A 1 90 ? -6.232 8.625 21.467 1.00 95.00 90 ASN A CA 1
ATOM 710 C C . ASN A 1 90 ? -6.686 8.601 19.997 1.00 95.00 90 ASN A C 1
ATOM 712 O O . ASN A 1 90 ? -7.641 7.905 19.630 1.00 95.00 90 ASN A O 1
ATOM 716 N N . LEU A 1 91 ? -5.966 9.320 19.130 1.00 95.69 91 LEU A N 1
ATOM 717 C CA . LEU A 1 91 ? -6.217 9.312 17.690 1.00 95.69 91 LEU A CA 1
ATOM 718 C C . LEU A 1 91 ? -5.890 7.942 17.087 1.00 95.69 91 LEU A C 1
ATOM 720 O O . LEU A 1 91 ? -6.702 7.391 16.343 1.00 95.69 91 LEU A O 1
ATOM 724 N N . LEU A 1 92 ? -4.735 7.367 17.431 1.00 95.88 92 LEU A N 1
ATOM 725 C CA . LEU A 1 92 ? -4.333 6.050 16.938 1.00 95.88 92 LEU A CA 1
ATOM 726 C C . LEU A 1 92 ? -5.341 4.962 17.335 1.00 95.88 92 LEU A C 1
ATOM 728 O O . LEU A 1 92 ? -5.737 4.161 16.489 1.00 95.88 92 LEU A O 1
ATOM 732 N N . SER A 1 93 ? -5.821 4.979 18.580 1.00 95.19 93 SER A N 1
ATOM 733 C CA . SER A 1 93 ? -6.868 4.067 19.057 1.00 95.19 93 SER A CA 1
ATOM 734 C C . SER A 1 93 ? -8.149 4.162 18.218 1.00 95.19 93 SER A C 1
ATOM 736 O O . SER A 1 93 ? -8.729 3.145 17.816 1.00 95.19 93 SER A O 1
ATOM 738 N N . SER A 1 94 ? -8.547 5.384 17.854 1.00 95.50 94 SER A N 1
ATOM 739 C CA . SER A 1 94 ? -9.705 5.626 16.986 1.00 95.50 94 SER A CA 1
ATOM 740 C C . SER A 1 94 ? -9.492 5.072 15.570 1.00 95.50 94 SER A C 1
ATOM 742 O O . SER A 1 94 ? -10.387 4.432 15.012 1.00 95.50 94 SER A O 1
ATOM 744 N N . ILE A 1 95 ? -8.294 5.252 15.002 1.00 96.56 95 ILE A N 1
ATOM 745 C CA . ILE A 1 95 ? -7.923 4.728 13.678 1.00 96.56 95 ILE A CA 1
ATOM 746 C C . ILE A 1 95 ? -7.947 3.195 13.671 1.00 96.56 95 ILE A C 1
ATOM 748 O O . ILE A 1 95 ? -8.591 2.597 12.805 1.00 96.56 95 ILE A O 1
ATOM 752 N N . VAL A 1 96 ? -7.301 2.558 14.652 1.00 96.62 96 VAL A N 1
ATOM 753 C CA . VAL A 1 96 ? -7.264 1.093 14.794 1.00 96.62 96 VAL A CA 1
ATOM 754 C C . VAL A 1 96 ? -8.677 0.532 14.931 1.00 96.62 96 VAL A C 1
ATOM 756 O O . VAL A 1 96 ? -9.040 -0.420 14.237 1.00 96.62 96 VAL A O 1
ATOM 759 N N . THR A 1 97 ? -9.515 1.171 15.750 1.00 95.88 97 THR A N 1
ATOM 760 C CA . THR A 1 97 ? -10.919 0.781 15.921 1.00 95.88 97 THR A CA 1
ATOM 761 C C . THR A 1 97 ? -11.687 0.854 14.603 1.00 95.88 97 THR A C 1
ATOM 763 O O . THR A 1 97 ? -12.405 -0.088 14.253 1.00 95.88 97 THR A O 1
ATOM 766 N N . TYR A 1 98 ? -11.520 1.937 13.841 1.00 97.88 98 TYR A N 1
ATOM 767 C CA . TYR A 1 98 ? -12.179 2.113 12.548 1.00 97.88 98 TYR A CA 1
ATOM 768 C C . TYR A 1 98 ? -11.736 1.053 11.531 1.00 97.88 98 TYR A C 1
ATOM 770 O O . TYR A 1 98 ? -12.583 0.415 10.904 1.00 97.88 98 TYR A O 1
ATOM 778 N N . TRP A 1 99 ? -10.431 0.802 11.409 1.00 97.62 99 TRP A N 1
ATOM 779 C CA . TRP A 1 99 ? -9.887 -0.202 10.485 1.00 97.62 99 TRP A CA 1
ATOM 780 C C . TRP A 1 99 ? -10.338 -1.621 10.820 1.00 97.62 99 TRP A C 1
ATOM 782 O O . TRP A 1 99 ? -10.638 -2.403 9.917 1.00 97.62 99 TRP A O 1
ATOM 792 N N . ARG A 1 100 ? -10.418 -1.945 12.114 1.00 95.56 100 ARG A N 1
ATOM 793 C CA . ARG A 1 100 ? -10.849 -3.262 12.587 1.00 95.56 100 ARG A CA 1
ATOM 794 C C . ARG A 1 100 ? -12.338 -3.508 12.351 1.00 95.56 100 ARG A C 1
ATOM 796 O O . ARG A 1 100 ? -12.713 -4.616 11.981 1.00 95.56 100 ARG A O 1
ATOM 803 N N . THR A 1 101 ? -13.182 -2.503 12.596 1.00 95.75 101 THR A N 1
ATOM 804 C CA . THR A 1 101 ? -14.634 -2.725 12.749 1.00 95.75 101 THR A CA 1
ATOM 805 C C . THR A 1 101 ? -15.504 -2.107 11.661 1.00 95.75 101 THR A C 1
ATOM 807 O O . THR A 1 101 ? -16.593 -2.615 11.415 1.00 95.75 101 THR A O 1
ATOM 810 N N . LYS A 1 102 ? -15.060 -1.029 11.005 1.00 97.62 102 LYS A N 1
ATOM 811 C CA . LYS A 1 102 ? -15.904 -0.242 10.086 1.00 97.62 102 LYS A CA 1
ATOM 812 C C . LYS A 1 102 ? -15.371 -0.174 8.660 1.00 97.62 102 LYS A C 1
ATOM 814 O O . LYS A 1 102 ? -16.149 0.043 7.736 1.00 97.62 102 LYS A O 1
ATOM 819 N N . TYR A 1 103 ? -14.064 -0.320 8.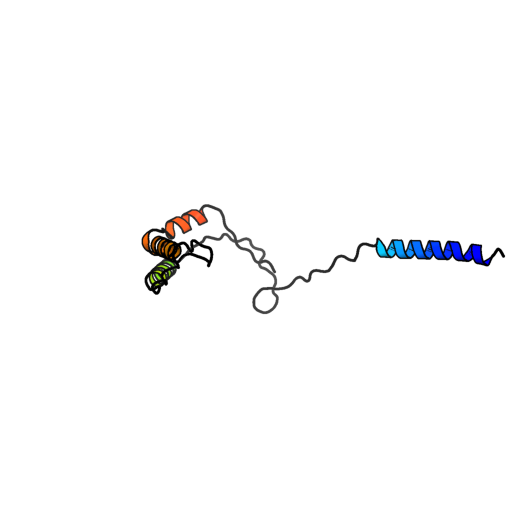465 1.00 98.12 103 TYR A N 1
ATOM 820 C CA . TYR A 1 103 ? -13.476 -0.190 7.139 1.00 98.12 103 TYR A CA 1
ATOM 821 C C . TYR A 1 103 ? -13.756 -1.416 6.259 1.00 98.12 103 TYR A C 1
ATOM 823 O O . TYR A 1 103 ? -13.341 -2.536 6.565 1.00 98.12 103 TYR A O 1
ATOM 831 N N . ASP A 1 104 ? -14.428 -1.185 5.132 1.00 97.50 104 ASP A N 1
ATOM 832 C CA . ASP A 1 104 ? -14.725 -2.218 4.143 1.00 97.50 104 ASP A CA 1
ATOM 833 C C . ASP A 1 104 ? -13.583 -2.357 3.123 1.00 97.50 104 ASP A C 1
ATOM 835 O O . ASP A 1 104 ? -13.460 -1.606 2.146 1.00 97.50 104 ASP A O 1
ATOM 839 N N . TRP A 1 105 ? -12.736 -3.356 3.367 1.00 97.12 105 TRP A N 1
ATOM 840 C CA . TRP A 1 105 ? -11.589 -3.687 2.527 1.00 97.12 105 TRP A CA 1
ATOM 841 C C . TRP A 1 105 ? -11.991 -4.163 1.123 1.00 97.12 105 TRP A C 1
ATOM 843 O O . TRP A 1 105 ? -11.314 -3.816 0.153 1.00 97.12 105 TRP A O 1
ATOM 853 N N . LYS A 1 106 ? -13.106 -4.893 0.978 1.00 96.00 106 LYS A N 1
ATOM 854 C CA . LYS A 1 106 ? -13.559 -5.412 -0.326 1.00 96.00 106 LYS A CA 1
ATOM 855 C C . LYS A 1 106 ? -14.163 -4.314 -1.188 1.00 96.00 106 LYS A C 1
ATOM 857 O O . LYS A 1 106 ? -13.867 -4.232 -2.385 1.00 96.00 106 LYS A O 1
ATOM 862 N N . LYS A 1 107 ? -14.908 -3.393 -0.575 1.00 98.00 107 LYS A N 1
ATOM 863 C CA . LYS A 1 107 ? -15.348 -2.168 -1.247 1.00 98.00 107 LYS A CA 1
ATOM 864 C C . LYS A 1 107 ? -14.156 -1.342 -1.723 1.00 98.00 107 LYS A C 1
ATOM 866 O O . LYS A 1 107 ? -14.177 -0.845 -2.849 1.00 98.00 107 LYS A O 1
ATOM 871 N N . ARG A 1 108 ? -13.087 -1.233 -0.922 1.00 98.06 108 ARG A N 1
ATOM 872 C CA . ARG A 1 108 ? -11.871 -0.533 -1.360 1.00 98.06 108 ARG A CA 1
ATOM 873 C C . ARG A 1 108 ? -11.160 -1.249 -2.510 1.00 98.06 108 ARG A C 1
ATOM 875 O O . ARG A 1 108 ? -10.760 -0.566 -3.446 1.00 98.06 108 ARG A O 1
ATOM 882 N N . GLN A 1 109 ? -11.020 -2.576 -2.472 1.00 98.25 109 GLN A N 1
ATOM 883 C CA . GLN A 1 109 ? -10.436 -3.346 -3.581 1.00 98.25 109 GLN A CA 1
ATOM 884 C C . GLN A 1 109 ? -11.202 -3.091 -4.886 1.00 98.25 109 GLN A C 1
ATOM 886 O O . GLN A 1 109 ? -10.594 -2.800 -5.915 1.00 98.25 109 GLN A O 1
ATOM 891 N N . THR A 1 110 ? -12.535 -3.119 -4.828 1.00 98.31 110 THR A N 1
ATOM 892 C CA . THR A 1 110 ? -13.400 -2.814 -5.980 1.00 98.31 110 THR A CA 1
ATOM 893 C C . THR A 1 110 ? -13.162 -1.397 -6.494 1.00 98.31 110 THR A C 1
ATOM 895 O O . THR A 1 110 ? -12.929 -1.204 -7.684 1.00 98.31 110 THR A O 1
ATOM 898 N N . PHE A 1 111 ? -13.142 -0.414 -5.590 1.00 98.56 111 PHE A N 1
ATOM 899 C CA . PHE A 1 111 ? -12.863 0.979 -5.930 1.00 98.56 111 PHE A CA 1
ATOM 900 C C . PHE A 1 111 ? -11.494 1.155 -6.603 1.00 98.56 111 PHE A C 1
ATOM 902 O O . PHE A 1 111 ? -11.395 1.836 -7.615 1.00 98.56 111 PHE A O 1
ATOM 909 N N . LEU A 1 112 ? -10.429 0.534 -6.088 1.00 98.44 112 LEU A N 1
ATOM 910 C CA . LEU A 1 112 ? -9.091 0.650 -6.683 1.00 98.44 112 LEU A CA 1
ATOM 911 C C . LEU A 1 112 ? -9.015 -0.015 -8.067 1.00 98.44 112 LEU A C 1
ATOM 913 O O . LEU A 1 112 ? -8.326 0.476 -8.956 1.00 98.44 112 LEU A O 1
ATOM 917 N N . ASN A 1 113 ? -9.768 -1.095 -8.275 1.00 98.62 113 ASN A N 1
ATOM 918 C CA . ASN A 1 113 ? -9.837 -1.806 -9.550 1.00 98.62 113 ASN A CA 1
ATOM 919 C C . ASN A 1 113 ? -10.739 -1.147 -10.607 1.00 98.62 113 ASN A C 1
ATOM 921 O O . ASN A 1 113 ? -10.857 -1.710 -11.701 1.00 98.62 113 ASN A O 1
ATOM 925 N N . GLN A 1 114 ? -11.353 0.007 -10.315 1.00 98.56 114 GLN A N 1
ATOM 926 C CA . GLN A 1 114 ? -12.184 0.739 -11.281 1.00 98.56 114 GLN A CA 1
ATOM 927 C C . GLN A 1 114 ? -11.377 1.255 -12.481 1.00 98.56 114 GLN A C 1
ATOM 929 O O . GLN A 1 114 ? -11.925 1.423 -13.566 1.00 98.56 114 GLN A O 1
ATOM 934 N N . TYR A 1 115 ? -10.070 1.465 -12.300 1.00 98.44 115 TYR A N 1
ATOM 935 C CA . TYR A 1 115 ? -9.166 1.883 -13.365 1.00 98.44 115 TYR A CA 1
ATOM 936 C C . TYR A 1 115 ? -8.384 0.690 -13.938 1.00 98.44 115 TYR A C 1
ATOM 938 O O . TYR A 1 115 ? -8.068 -0.254 -13.197 1.00 98.44 115 TYR A O 1
ATOM 946 N N . PRO A 1 116 ? -8.048 0.709 -15.243 1.00 98.50 116 PRO A N 1
ATOM 947 C CA . PRO A 1 116 ? -7.098 -0.232 -15.825 1.00 98.50 116 PRO A CA 1
ATOM 948 C C . PRO A 1 116 ? -5.736 -0.131 -15.131 1.00 98.50 116 PRO A C 1
ATOM 950 O O . PRO A 1 116 ? -5.200 0.960 -14.956 1.00 98.50 116 PRO A O 1
ATOM 953 N N . GLN A 1 117 ? -5.175 -1.272 -14.741 1.00 98.69 117 GLN A N 1
ATOM 954 C CA . GLN A 1 117 ? -3.842 -1.375 -14.150 1.00 98.69 117 GLN A CA 1
ATOM 955 C C . GLN A 1 117 ? -3.030 -2.391 -14.950 1.00 98.69 117 GLN A C 1
ATOM 957 O O . GLN A 1 117 ? -3.595 -3.329 -15.517 1.00 98.69 117 GLN A O 1
ATOM 962 N N . PHE A 1 118 ? -1.710 -2.215 -14.984 1.00 98.50 118 PHE A N 1
ATOM 963 C CA . PHE A 1 118 ? -0.809 -3.032 -15.793 1.00 98.50 118 PHE A CA 1
ATOM 964 C C . PHE A 1 118 ? 0.510 -3.296 -15.067 1.00 98.50 118 PHE A C 1
ATOM 966 O O . PHE A 1 118 ? 0.871 -2.581 -14.131 1.00 98.50 118 PHE A O 1
ATOM 973 N N . LYS A 1 119 ? 1.230 -4.325 -15.512 1.00 98.12 119 LYS A N 1
ATOM 974 C CA . LYS A 1 119 ? 2.601 -4.638 -15.100 1.00 98.12 119 LYS A CA 1
ATOM 975 C C . LYS A 1 119 ? 3.449 -4.956 -16.329 1.00 98.12 119 LYS A C 1
ATOM 977 O O . LYS A 1 119 ? 2.962 -5.584 -17.265 1.00 98.12 119 LYS A O 1
ATOM 982 N N . THR A 1 120 ? 4.713 -4.556 -16.280 1.00 97.31 120 THR A N 1
ATOM 983 C CA . THR A 1 120 ? 5.762 -4.879 -17.257 1.00 97.31 120 THR A CA 1
ATOM 984 C C . THR A 1 120 ? 7.090 -5.013 -16.514 1.00 97.31 120 THR A C 1
ATOM 986 O O . THR A 1 120 ? 7.190 -4.566 -15.367 1.00 97.31 120 THR A O 1
ATOM 989 N N . GLN A 1 121 ? 8.082 -5.652 -17.128 1.00 94.94 121 GLN A N 1
ATOM 990 C CA . GLN A 1 121 ? 9.456 -5.644 -16.623 1.00 94.94 121 GLN A CA 1
ATOM 991 C C . GLN A 1 121 ? 10.194 -4.410 -17.145 1.00 94.94 121 GLN A C 1
ATOM 993 O O . GLN A 1 121 ? 9.875 -3.926 -18.232 1.00 94.94 121 GLN A O 1
ATOM 998 N N . ILE A 1 122 ? 11.090 -3.883 -16.311 1.00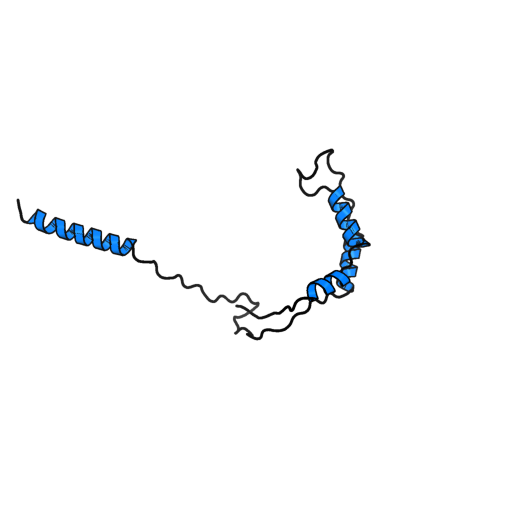 91.38 122 ILE A N 1
ATOM 999 C CA . ILE A 1 122 ? 11.983 -2.760 -16.588 1.00 91.38 122 ILE A CA 1
ATOM 1000 C C . ILE A 1 122 ? 13.275 -3.053 -15.816 1.00 91.38 122 ILE A C 1
ATOM 1002 O O . ILE A 1 122 ? 13.233 -3.045 -14.583 1.00 91.38 122 ILE A O 1
ATOM 1006 N N . GLN A 1 123 ? 14.376 -3.254 -16.539 1.00 84.62 123 GLN A N 1
ATOM 1007 C CA . GLN A 1 123 ? 15.747 -3.381 -16.027 1.00 84.62 123 GLN A CA 1
ATOM 1008 C C . GLN A 1 123 ? 15.959 -4.552 -15.046 1.00 84.62 123 GLN A C 1
ATOM 1010 O O . GLN A 1 123 ? 16.394 -4.331 -13.890 1.00 84.62 123 GLN A O 1
#

InterPro domains:
  IPR010497 Epoxide hydrolase, N-terminal [PF06441] (49-123)
  IPR029058 Alpha/Beta hydrolase fold [G3DSA:3.40.50.1820] (32-123)
  IPR029058 Alpha/Beta hydrolase fold [SSF53474] (38-122)

Foldseek 3Di:
DPDVVVVVVVVVVVVVVVVVCVVPDDDPDDDDDQDDPDPDDDDDWPADKAWDADDDDPVVLVVLLVCLVPDDQDDQDDPPCPQVPHDHSVVVNVVSCCSNPPDDPVVVSVVVRPDTDIDTDDD